Protein AF-A0A7X7KHP8-F1 (afdb_monomer_lite)

Structure (mmCIF, N/CA/C/O backbone):
data_AF-A0A7X7KHP8-F1
#
_entry.id   AF-A0A7X7KHP8-F1
#
loop_
_atom_site.group_PDB
_atom_site.id
_atom_site.type_symbol
_atom_site.label_atom_id
_atom_site.label_alt_id
_atom_site.label_comp_id
_atom_site.label_asym_id
_atom_site.label_entity_id
_atom_site.label_seq_id
_atom_site.pdbx_PDB_ins_code
_atom_site.Cartn_x
_atom_site.Cartn_y
_atom_site.Cartn_z
_atom_site.occupancy
_atom_site.B_iso_or_equiv
_atom_site.auth_seq_id
_atom_site.auth_comp_id
_atom_site.auth_asym_id
_atom_site.auth_atom_id
_atom_site.pdbx_PDB_model_num
ATOM 1 N N . MET A 1 1 ? 21.947 1.061 -58.261 1.00 50.91 1 MET A N 1
ATOM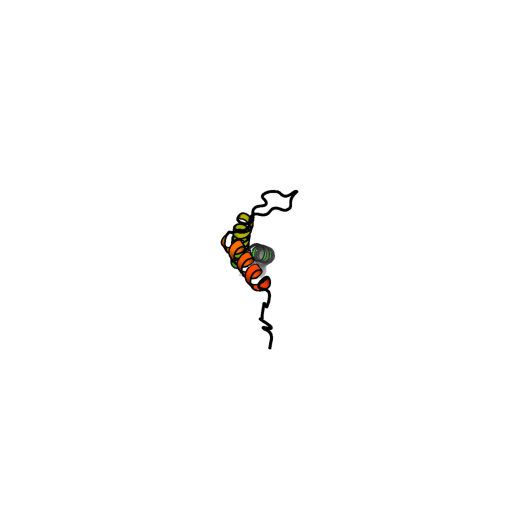 2 C CA . MET A 1 1 ? 20.819 1.772 -57.624 1.00 50.91 1 MET A CA 1
ATOM 3 C C . MET A 1 1 ? 21.259 2.092 -56.206 1.00 50.91 1 MET A C 1
ATOM 5 O O . MET A 1 1 ? 20.787 1.481 -55.266 1.00 50.91 1 MET A O 1
ATOM 9 N N . ASP A 1 2 ? 22.220 3.002 -56.083 1.00 55.00 2 ASP A N 1
ATOM 10 C CA . ASP A 1 2 ? 22.785 3.471 -54.817 1.00 55.00 2 ASP A CA 1
ATOM 11 C C . ASP A 1 2 ? 22.990 4.977 -54.993 1.00 55.00 2 ASP A C 1
ATOM 13 O O . ASP A 1 2 ? 24.101 5.429 -55.234 1.00 55.00 2 ASP A O 1
ATOM 17 N N . ASP A 1 3 ? 21.897 5.743 -55.038 1.00 60.50 3 ASP A N 1
ATOM 18 C CA . ASP A 1 3 ? 21.987 7.205 -55.178 1.00 60.50 3 ASP A CA 1
ATOM 19 C C . ASP A 1 3 ? 20.846 7.928 -54.448 1.00 60.50 3 ASP A C 1
ATOM 21 O O . ASP A 1 3 ? 20.142 8.787 -54.964 1.00 60.50 3 ASP A O 1
ATOM 25 N N . TYR A 1 4 ? 20.642 7.521 -53.200 1.00 61.88 4 TYR A N 1
ATOM 26 C CA . TYR A 1 4 ? 20.215 8.429 -52.146 1.00 61.88 4 TYR A CA 1
ATOM 27 C C . TYR A 1 4 ? 21.386 8.418 -51.170 1.00 61.88 4 TYR A C 1
ATOM 29 O O . TYR A 1 4 ? 21.781 7.340 -50.736 1.00 61.88 4 TYR A O 1
ATOM 37 N N . GLY A 1 5 ? 21.978 9.568 -50.839 1.00 61.78 5 GLY A N 1
ATOM 38 C CA . GLY A 1 5 ? 23.186 9.686 -49.995 1.00 61.78 5 GLY A CA 1
ATOM 39 C C . GLY A 1 5 ? 23.079 9.117 -48.566 1.00 61.78 5 GLY A C 1
ATOM 40 O O . GLY A 1 5 ? 23.931 9.386 -47.724 1.00 61.78 5 GLY A O 1
ATOM 41 N N . ILE A 1 6 ? 22.041 8.332 -48.280 1.00 69.12 6 ILE A N 1
ATOM 42 C CA . ILE A 1 6 ? 21.787 7.619 -47.040 1.00 69.12 6 ILE A CA 1
ATOM 43 C C . ILE A 1 6 ? 21.871 6.119 -47.326 1.00 69.12 6 ILE A C 1
ATOM 45 O O . ILE A 1 6 ? 21.080 5.558 -48.082 1.00 69.12 6 ILE A O 1
ATOM 49 N N . LYS A 1 7 ? 22.825 5.449 -46.674 1.00 81.88 7 LYS A N 1
ATOM 50 C CA . LYS A 1 7 ? 22.978 3.994 -46.752 1.00 81.88 7 LYS A CA 1
ATOM 51 C C . LYS A 1 7 ? 21.705 3.327 -46.221 1.00 81.88 7 LYS A C 1
ATOM 53 O O . LYS A 1 7 ? 21.337 3.564 -45.071 1.00 81.88 7 LYS A O 1
ATOM 58 N N . ILE A 1 8 ? 21.084 2.449 -47.017 1.00 82.81 8 ILE A N 1
ATOM 59 C CA . ILE A 1 8 ? 19.897 1.662 -46.621 1.00 82.81 8 ILE A CA 1
ATOM 60 C C . ILE A 1 8 ? 20.100 0.999 -45.246 1.00 82.81 8 ILE A C 1
ATOM 62 O O . ILE A 1 8 ? 19.202 1.014 -44.407 1.00 82.81 8 ILE A O 1
ATOM 66 N N . GLY A 1 9 ? 21.312 0.500 -44.973 1.00 83.25 9 GLY A N 1
ATOM 67 C CA . GLY A 1 9 ? 21.661 -0.115 -43.690 1.00 83.25 9 GLY A CA 1
ATOM 68 C C . GLY A 1 9 ? 21.530 0.832 -42.492 1.00 83.25 9 GLY A C 1
ATOM 69 O O . GLY A 1 9 ? 21.091 0.408 -41.427 1.00 83.25 9 GLY A O 1
ATOM 70 N N . THR A 1 10 ? 21.827 2.123 -42.663 1.00 87.25 10 THR A N 1
ATOM 71 C CA . THR A 1 10 ? 21.648 3.134 -41.611 1.00 87.25 10 THR A CA 1
ATOM 72 C C . THR A 1 10 ? 20.170 3.348 -41.301 1.00 87.25 10 THR A C 1
ATOM 74 O O . THR A 1 10 ? 19.804 3.498 -40.140 1.00 87.25 10 THR A O 1
ATOM 77 N N . LEU A 1 11 ? 19.307 3.317 -42.319 1.00 88.06 11 LEU A N 1
ATOM 78 C CA . LEU A 1 11 ? 17.871 3.534 -42.147 1.00 88.06 11 LEU A CA 1
ATOM 79 C C . LEU A 1 11 ? 17.219 2.381 -41.366 1.00 88.06 11 LEU A C 1
ATOM 81 O O . LEU A 1 11 ? 16.450 2.621 -40.437 1.00 88.06 11 LEU A O 1
ATOM 85 N N . PHE A 1 12 ? 17.611 1.139 -41.662 1.00 89.88 12 PHE A N 1
ATOM 86 C CA . PHE A 1 12 ? 17.200 -0.032 -40.879 1.00 89.88 12 PHE A CA 1
ATOM 87 C C . PHE A 1 12 ? 17.723 0.005 -39.442 1.00 89.88 12 PHE A C 1
ATOM 89 O O . PHE A 1 12 ? 16.972 -0.285 -38.510 1.00 89.88 12 PHE A O 1
ATOM 96 N N . PHE A 1 13 ? 18.986 0.393 -39.250 1.00 90.94 13 PHE A N 1
ATOM 97 C CA . PHE A 1 13 ? 19.583 0.483 -37.920 1.00 90.94 13 PHE A CA 1
ATOM 98 C C . PHE A 1 13 ? 18.860 1.512 -37.044 1.00 90.94 13 PHE A C 1
ATOM 100 O O . PHE A 1 13 ? 18.480 1.203 -35.919 1.00 90.94 13 PHE A O 1
ATOM 107 N N . VAL A 1 14 ? 18.602 2.708 -37.580 1.00 92.94 14 VAL A N 1
ATOM 108 C CA . VAL A 1 14 ? 17.880 3.771 -36.866 1.00 92.94 14 VAL A CA 1
ATOM 109 C C . VAL A 1 14 ? 16.441 3.351 -36.555 1.00 92.94 14 VAL A C 1
ATOM 111 O O . VAL A 1 14 ? 15.964 3.600 -35.451 1.00 92.94 14 VAL A O 1
ATOM 114 N N . GLY A 1 15 ? 15.765 2.664 -37.482 1.00 93.00 15 GLY A N 1
ATOM 115 C CA . GLY A 1 15 ? 14.408 2.161 -37.261 1.00 93.00 15 GLY A CA 1
ATOM 116 C C . GLY A 1 15 ? 14.325 1.141 -36.122 1.00 93.00 15 GLY A C 1
ATOM 117 O O . GLY A 1 15 ? 13.521 1.302 -35.204 1.00 93.00 15 GLY A O 1
ATOM 118 N N . ILE A 1 16 ? 15.189 0.121 -36.140 1.00 95.31 16 ILE A N 1
ATOM 119 C CA . ILE A 1 16 ? 15.240 -0.903 -35.083 1.00 95.31 16 ILE A CA 1
ATOM 120 C C . ILE A 1 16 ? 15.643 -0.275 -33.748 1.00 95.31 16 ILE A C 1
ATOM 122 O O . ILE A 1 16 ? 15.041 -0.573 -32.718 1.00 95.31 16 ILE A O 1
ATOM 126 N N . PHE A 1 17 ? 16.616 0.635 -33.762 1.00 96.19 17 PHE A N 1
ATOM 127 C CA . PHE A 1 17 ? 17.055 1.326 -32.556 1.00 96.19 17 PHE A CA 1
ATOM 128 C C . PHE A 1 17 ? 15.925 2.156 -31.932 1.00 96.19 17 PHE A C 1
ATOM 130 O O . PHE A 1 17 ? 15.694 2.075 -30.729 1.00 96.19 17 PHE A O 1
ATOM 137 N N . SER A 1 18 ? 15.160 2.890 -32.745 1.00 94.25 18 SER A N 1
ATOM 138 C CA . SER A 1 18 ? 14.000 3.658 -32.278 1.00 94.25 18 SER A CA 1
ATOM 139 C C . SER A 1 18 ? 12.899 2.770 -31.693 1.00 94.25 18 SER A C 1
ATOM 141 O O . SER A 1 18 ? 12.228 3.172 -30.739 1.00 94.25 18 SER A O 1
ATOM 143 N N . LEU A 1 19 ? 12.696 1.577 -32.257 1.00 96.62 19 LEU A N 1
ATOM 144 C CA . LEU A 1 19 ? 11.724 0.608 -31.753 1.00 96.62 19 LEU A CA 1
ATOM 145 C C . LEU A 1 19 ? 12.126 0.105 -30.361 1.00 96.62 19 LEU A C 1
ATOM 147 O O . LEU A 1 19 ? 11.310 0.145 -29.443 1.00 96.62 19 LEU A O 1
ATOM 151 N N . ILE A 1 20 ? 13.386 -0.312 -30.204 1.00 97.12 20 ILE A N 1
ATOM 152 C CA . ILE A 1 20 ? 13.932 -0.789 -28.925 1.00 97.12 20 ILE A CA 1
ATOM 153 C C . ILE A 1 20 ? 13.854 0.319 -27.877 1.00 97.12 20 ILE A C 1
ATOM 155 O O . ILE A 1 20 ? 13.335 0.096 -26.791 1.00 97.12 20 ILE A O 1
ATOM 159 N N . LEU A 1 21 ? 14.272 1.536 -28.230 1.00 97.19 21 LEU A N 1
ATOM 160 C CA . LEU A 1 21 ? 14.250 2.670 -27.310 1.00 97.19 21 LEU A CA 1
ATOM 161 C C . LEU A 1 21 ? 12.828 2.978 -26.816 1.00 97.19 21 LEU A C 1
ATOM 163 O O . LEU A 1 21 ? 12.609 3.233 -25.635 1.00 97.19 21 LEU A O 1
ATOM 167 N N . THR A 1 22 ? 11.845 2.936 -27.717 1.00 96.44 22 THR A N 1
ATOM 168 C CA . THR A 1 22 ? 10.437 3.167 -27.362 1.00 96.44 22 THR A CA 1
ATOM 169 C C . THR A 1 22 ? 9.911 2.053 -26.462 1.00 96.44 22 THR A C 1
ATOM 171 O O . THR A 1 22 ? 9.216 2.322 -25.482 1.00 96.44 22 THR A O 1
ATOM 174 N N . PHE A 1 23 ? 10.264 0.806 -26.775 1.00 97.00 23 PHE A N 1
ATOM 175 C CA . PHE A 1 23 ? 9.916 -0.349 -25.961 1.00 97.00 23 PHE A CA 1
ATOM 176 C C . PHE A 1 23 ? 10.496 -0.236 -24.545 1.00 97.00 23 PHE A C 1
ATOM 178 O O . PHE A 1 23 ? 9.749 -0.385 -23.579 1.00 97.00 23 PHE A O 1
ATOM 185 N N . ASP A 1 24 ? 11.772 0.130 -24.413 1.00 96.94 24 ASP A N 1
ATOM 186 C CA . ASP A 1 24 ? 12.437 0.321 -23.121 1.00 96.94 24 ASP A CA 1
ATOM 187 C C . ASP A 1 24 ? 11.780 1.429 -22.292 1.00 96.94 24 ASP A C 1
ATOM 189 O O . ASP A 1 24 ? 11.574 1.263 -21.090 1.00 96.94 24 ASP A O 1
ATOM 193 N N . VAL A 1 25 ? 11.388 2.544 -22.916 1.00 97.00 25 VAL A N 1
ATOM 194 C CA . VAL A 1 25 ? 10.688 3.634 -22.217 1.00 97.00 25 VAL A CA 1
ATOM 195 C C . VAL A 1 25 ? 9.329 3.169 -21.696 1.00 97.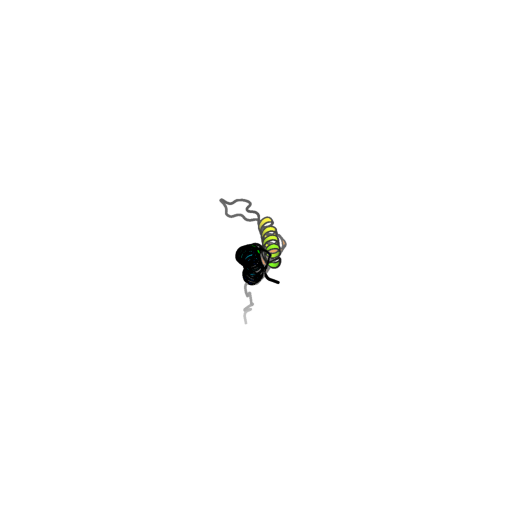00 25 VAL A C 1
ATOM 197 O O . VAL A 1 25 ? 9.004 3.409 -20.533 1.00 97.00 25 VAL A O 1
ATOM 200 N N . VAL A 1 26 ? 8.536 2.483 -22.525 1.00 96.31 26 VAL A N 1
ATOM 201 C CA . VAL A 1 26 ? 7.218 1.972 -22.116 1.00 96.31 26 VAL A CA 1
ATOM 202 C C . VAL A 1 26 ? 7.363 0.934 -21.006 1.00 96.31 26 VAL A C 1
ATOM 204 O O . VAL A 1 26 ? 6.654 1.005 -20.002 1.00 96.31 26 VAL A O 1
ATOM 207 N N . MET A 1 27 ? 8.300 -0.002 -21.151 1.00 96.44 27 MET A N 1
ATOM 208 C CA . MET A 1 27 ? 8.530 -1.066 -20.178 1.00 96.44 27 MET A CA 1
ATOM 209 C C . MET A 1 27 ? 9.093 -0.516 -18.863 1.00 96.44 27 MET A C 1
ATOM 211 O O . MET A 1 27 ? 8.655 -0.925 -17.789 1.00 96.44 27 MET A O 1
ATOM 215 N N . GLY A 1 28 ? 9.982 0.478 -18.929 1.00 94.75 28 GLY A N 1
ATOM 216 C CA . GLY A 1 28 ? 10.483 1.210 -17.769 1.00 94.75 28 GLY A CA 1
ATOM 217 C C . GLY A 1 28 ? 9.380 1.972 -17.030 1.00 94.75 28 GLY A C 1
ATOM 218 O O . GLY A 1 28 ? 9.308 1.903 -15.803 1.00 94.75 28 GLY A O 1
ATOM 219 N N . LEU A 1 29 ? 8.472 2.639 -17.755 1.00 94.19 29 LEU A N 1
ATOM 220 C CA . LEU A 1 29 ? 7.307 3.295 -17.150 1.00 94.19 29 LEU A CA 1
ATOM 221 C C . LEU A 1 29 ? 6.364 2.289 -16.486 1.00 94.19 29 LEU A C 1
ATOM 223 O O . LEU A 1 29 ? 5.900 2.539 -15.376 1.00 94.19 29 LEU A O 1
ATOM 227 N N . GLN A 1 30 ? 6.093 1.154 -17.135 1.00 90.94 30 GLN A N 1
ATOM 228 C CA . GLN A 1 30 ? 5.271 0.093 -16.553 1.00 90.94 30 GLN A CA 1
ATOM 229 C C . GLN A 1 30 ? 5.917 -0.468 -15.286 1.00 90.94 30 GLN A C 1
ATOM 231 O O . GLN A 1 30 ? 5.252 -0.572 -14.259 1.00 90.94 30 GLN A O 1
ATOM 236 N N . ALA A 1 31 ? 7.216 -0.768 -15.322 1.00 91.75 31 ALA A N 1
ATOM 237 C CA . ALA A 1 31 ? 7.951 -1.255 -14.161 1.00 91.75 31 ALA A CA 1
ATOM 238 C C . ALA A 1 31 ? 7.907 -0.250 -13.001 1.00 91.75 31 ALA A C 1
ATOM 240 O O . ALA A 1 31 ? 7.653 -0.639 -11.862 1.00 91.75 31 ALA A O 1
ATOM 241 N N . LEU A 1 32 ? 8.082 1.045 -13.283 1.00 88.44 32 LEU A N 1
ATOM 242 C CA . LEU A 1 32 ? 7.977 2.099 -12.276 1.00 88.44 32 LEU A CA 1
ATOM 243 C C . LEU A 1 32 ? 6.555 2.212 -11.710 1.00 88.44 32 LEU A C 1
ATOM 245 O O . LEU A 1 32 ? 6.390 2.361 -10.499 1.00 88.44 32 LEU A O 1
ATOM 249 N N . TYR A 1 33 ? 5.539 2.119 -12.568 1.00 85.94 33 TYR A N 1
ATOM 250 C CA . TYR A 1 33 ? 4.137 2.140 -12.165 1.00 85.94 33 TYR A CA 1
ATOM 251 C C . TYR A 1 33 ? 3.814 0.973 -11.229 1.00 85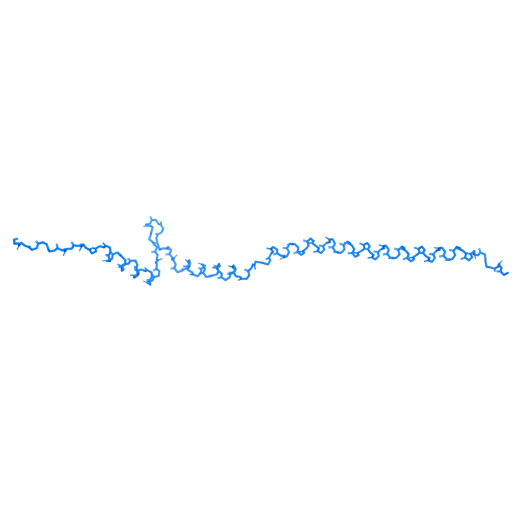.94 33 TYR A C 1
ATOM 253 O O . TYR A 1 33 ? 3.315 1.202 -10.130 1.00 85.94 33 TYR A O 1
ATOM 261 N N . TYR A 1 34 ? 4.169 -0.260 -11.604 1.00 82.19 34 TYR A N 1
ATOM 262 C CA . TYR A 1 34 ? 3.946 -1.440 -10.765 1.00 82.19 34 TYR A CA 1
ATOM 263 C C . TYR A 1 34 ? 4.755 -1.398 -9.466 1.00 82.19 34 TYR A C 1
ATOM 265 O O . TYR A 1 34 ? 4.225 -1.727 -8.407 1.00 82.19 34 TYR A O 1
ATOM 273 N N . TRP A 1 35 ? 5.993 -0.903 -9.505 1.00 78.94 35 TRP A N 1
ATOM 274 C CA . TRP A 1 35 ? 6.809 -0.726 -8.303 1.00 78.94 35 TRP A CA 1
ATOM 275 C C . TRP A 1 35 ? 6.199 0.271 -7.304 1.00 78.94 35 TRP A C 1
ATOM 277 O O . TRP A 1 35 ? 6.330 0.093 -6.090 1.00 78.94 35 TRP A O 1
ATOM 287 N N . GLN A 1 36 ? 5.518 1.316 -7.785 1.00 76.12 36 GLN A N 1
ATOM 288 C CA . GLN A 1 36 ? 4.765 2.229 -6.919 1.00 76.12 36 GLN A CA 1
ATOM 289 C C . GLN A 1 36 ? 3.429 1.634 -6.460 1.00 76.12 36 GLN A C 1
ATOM 291 O O . GLN A 1 36 ? 3.051 1.818 -5.302 1.00 76.12 36 GLN A O 1
ATOM 296 N N . LEU A 1 37 ? 2.737 0.896 -7.329 1.00 70.19 37 LEU A N 1
ATOM 297 C CA . LEU A 1 37 ? 1.456 0.270 -7.008 1.00 70.19 37 LEU A CA 1
ATOM 298 C C . LEU A 1 37 ? 1.596 -0.775 -5.899 1.00 70.19 37 LEU A C 1
ATOM 300 O O . LEU A 1 37 ? 0.793 -0.773 -4.971 1.00 70.19 37 LEU A O 1
ATOM 304 N N . ASP A 1 38 ? 2.647 -1.596 -5.925 1.00 64.38 38 ASP A N 1
ATOM 305 C CA . ASP A 1 38 ? 2.914 -2.576 -4.865 1.00 64.38 38 ASP A CA 1
ATOM 306 C C . ASP A 1 38 ? 3.090 -1.901 -3.498 1.00 64.38 38 ASP A C 1
ATOM 308 O O . ASP A 1 38 ? 2.601 -2.395 -2.481 1.00 64.38 38 ASP A O 1
ATOM 312 N N . ARG A 1 39 ? 3.713 -0.717 -3.457 1.00 61.19 39 ARG A N 1
ATOM 313 C CA . ARG A 1 39 ? 3.858 0.061 -2.217 1.00 61.19 39 ARG A CA 1
ATOM 314 C C . ARG A 1 39 ? 2.517 0.604 -1.714 1.00 61.19 39 ARG A C 1
ATOM 316 O O . ARG A 1 39 ? 2.298 0.636 -0.505 1.00 61.19 39 ARG A O 1
ATOM 323 N N . MET A 1 40 ? 1.622 1.002 -2.618 1.00 57.84 40 MET A N 1
ATOM 324 C CA . MET A 1 40 ? 0.291 1.515 -2.267 1.00 57.84 40 MET A CA 1
ATOM 325 C C . MET A 1 40 ? -0.676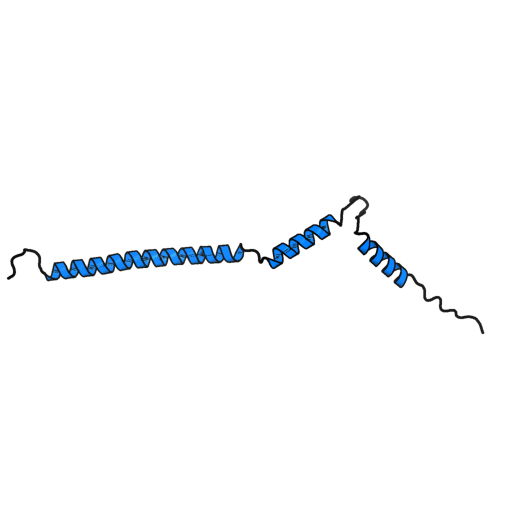 0.403 -1.848 1.00 57.84 40 MET A C 1
ATOM 327 O O . MET A 1 40 ? -1.360 0.543 -0.837 1.00 57.84 40 MET A O 1
ATOM 331 N N . VAL A 1 41 ? -0.686 -0.733 -2.550 1.00 58.56 41 VAL A N 1
ATOM 332 C CA . VAL A 1 41 ? -1.556 -1.881 -2.234 1.00 58.56 41 VAL A CA 1
ATOM 333 C C . VAL A 1 41 ? -1.236 -2.459 -0.855 1.00 58.56 41 VAL A C 1
ATOM 335 O O . VAL A 1 41 ? -2.147 -2.859 -0.129 1.00 58.56 41 VAL A O 1
ATOM 338 N N . ILE A 1 42 ? 0.041 -2.473 -0.458 1.00 56.50 42 ILE A N 1
ATOM 339 C CA . ILE A 1 42 ? 0.436 -2.882 0.894 1.00 56.50 42 ILE A CA 1
ATOM 340 C C . ILE A 1 42 ? -0.120 -1.894 1.928 1.00 56.50 42 ILE A C 1
ATOM 342 O O . ILE A 1 42 ? -0.733 -2.327 2.901 1.00 56.50 42 ILE A O 1
ATOM 346 N N . ALA A 1 43 ? 0.016 -0.583 1.708 1.00 56.59 43 ALA A N 1
ATOM 347 C CA . ALA A 1 43 ? -0.513 0.425 2.628 1.00 56.59 43 ALA A CA 1
ATOM 348 C C . ALA A 1 43 ? -2.048 0.352 2.766 1.00 56.59 43 ALA A C 1
ATOM 350 O O . ALA A 1 43 ? -2.582 0.438 3.871 1.00 56.59 43 ALA A O 1
ATOM 351 N N . GLU A 1 44 ? -2.761 0.117 1.666 1.00 56.06 44 GLU A N 1
ATOM 352 C CA . GLU A 1 44 ? -4.224 0.075 1.653 1.00 56.06 44 GLU A CA 1
ATOM 353 C C . GLU A 1 44 ? -4.790 -1.234 2.234 1.00 56.06 44 GLU A C 1
ATOM 355 O O . GLU A 1 44 ? -5.819 -1.215 2.915 1.00 56.06 44 GLU A O 1
ATOM 360 N N . ARG A 1 45 ? -4.080 -2.366 2.087 1.00 53.31 45 ARG A N 1
ATOM 361 C CA . ARG A 1 45 ? -4.435 -3.630 2.763 1.00 53.31 45 ARG A CA 1
ATOM 362 C C . ARG A 1 45 ? -4.352 -3.549 4.285 1.00 53.31 45 ARG A C 1
ATOM 364 O O . ARG A 1 45 ? -5.129 -4.230 4.946 1.00 53.31 45 ARG A O 1
ATOM 371 N N . PHE A 1 46 ? -3.443 -2.749 4.840 1.00 54.28 46 PHE A N 1
ATOM 372 C CA . PHE A 1 46 ? -3.370 -2.534 6.290 1.00 54.28 46 PHE A CA 1
ATOM 373 C C . PHE A 1 46 ? -4.342 -1.454 6.785 1.00 54.28 46 PHE A C 1
ATOM 375 O O . PHE A 1 46 ? -4.727 -1.483 7.952 1.00 54.28 46 PHE A O 1
ATOM 382 N N . TYR A 1 47 ? -4.767 -0.524 5.922 1.00 51.56 47 TYR A N 1
ATOM 383 C CA . TYR A 1 47 ? -5.707 0.539 6.296 1.00 51.56 47 TYR A CA 1
ATOM 384 C C . TYR A 1 47 ? -7.178 0.106 6.232 1.00 51.56 47 TYR A C 1
ATOM 386 O O . TYR A 1 47 ? -8.017 0.644 6.957 1.00 51.56 47 TYR A O 1
ATOM 394 N N . ARG A 1 48 ? -7.511 -0.898 5.411 1.00 52.66 48 ARG A N 1
ATOM 395 C CA . ARG A 1 48 ? -8.849 -1.496 5.399 1.00 52.66 48 ARG A CA 1
ATOM 396 C C . ARG A 1 48 ? -9.018 -2.377 6.635 1.00 52.66 48 ARG A C 1
ATOM 398 O O . ARG A 1 48 ? -8.797 -3.585 6.589 1.00 52.66 48 ARG A O 1
ATOM 405 N N . GLN A 1 49 ? -9.366 -1.740 7.755 1.00 55.44 49 GLN A N 1
ATOM 406 C CA . GLN A 1 49 ? -9.755 -2.426 8.982 1.00 55.44 49 GLN A CA 1
ATOM 407 C C . GLN A 1 49 ? -10.767 -3.522 8.623 1.00 55.44 49 GLN A C 1
ATOM 409 O O . GLN A 1 49 ? -11.726 -3.237 7.903 1.00 55.44 49 GLN A O 1
ATOM 414 N N . PRO A 1 50 ? -10.559 -4.769 9.069 1.00 57.59 50 PRO A N 1
ATOM 415 C CA . PRO A 1 50 ? -11.492 -5.840 8.766 1.00 57.59 50 PRO A CA 1
ATOM 416 C C . PRO A 1 50 ? -12.887 -5.446 9.281 1.00 57.59 50 PRO A C 1
ATOM 418 O O . PRO A 1 50 ? -13.024 -5.096 10.454 1.00 57.59 50 PRO A O 1
ATOM 421 N N . ASP A 1 51 ? -13.916 -5.474 8.426 1.00 59.41 51 ASP A N 1
ATOM 422 C CA . ASP A 1 51 ? -15.285 -5.013 8.752 1.00 59.41 51 ASP A CA 1
ATOM 423 C C . ASP A 1 51 ? -15.868 -5.684 10.014 1.00 59.41 51 ASP A C 1
ATOM 425 O O . ASP A 1 51 ? -16.752 -5.154 10.691 1.00 59.41 51 ASP A O 1
ATOM 429 N N . ASN A 1 52 ? -15.357 -6.864 10.363 1.00 59.25 52 ASN A N 1
ATOM 430 C CA . ASN A 1 52 ? -15.671 -7.600 11.582 1.00 59.25 52 ASN A CA 1
ATOM 431 C C . ASN A 1 52 ? -15.121 -6.945 12.863 1.00 59.25 52 ASN A C 1
ATOM 433 O O . ASN A 1 52 ? -15.767 -7.044 13.908 1.00 59.25 52 ASN A O 1
ATOM 437 N N . LEU A 1 53 ? -13.976 -6.256 12.814 1.00 59.62 53 LEU A N 1
ATOM 438 C CA . LEU A 1 53 ? -13.453 -5.525 13.974 1.00 59.62 53 LEU A CA 1
ATOM 439 C C . LEU A 1 53 ? -14.229 -4.230 14.216 1.00 59.62 53 LEU A C 1
ATOM 441 O O . LEU A 1 53 ? -14.544 -3.940 15.366 1.00 59.62 53 LEU A O 1
ATOM 445 N N . ALA A 1 54 ? -14.615 -3.506 13.162 1.00 61.66 54 ALA A N 1
ATOM 446 C CA . ALA A 1 54 ? -15.391 -2.271 13.292 1.00 61.66 54 ALA A CA 1
ATOM 447 C C . ALA A 1 54 ? -16.721 -2.507 14.034 1.00 61.66 54 ALA A C 1
ATOM 449 O O . ALA A 1 54 ? -17.020 -1.820 15.010 1.00 61.66 54 ALA A O 1
ATOM 450 N N . LYS A 1 55 ? -17.459 -3.560 13.655 1.00 63.00 55 LYS A N 1
ATOM 451 C CA . LYS A 1 55 ? -18.707 -3.963 14.331 1.00 63.00 55 LYS A CA 1
ATOM 452 C C . LYS A 1 55 ? -18.488 -4.397 15.781 1.00 63.00 55 LYS A C 1
ATOM 454 O O . LYS A 1 55 ? -19.329 -4.151 16.641 1.00 63.00 55 LYS A O 1
ATOM 459 N N . THR A 1 56 ? -17.359 -5.046 16.066 1.00 64.12 56 THR A N 1
ATOM 460 C CA . THR A 1 56 ? -17.025 -5.494 17.427 1.00 64.12 56 THR A CA 1
ATOM 461 C C . THR A 1 56 ? -16.702 -4.304 18.332 1.00 64.12 56 THR A C 1
ATOM 463 O O . THR A 1 56 ? -17.193 -4.245 19.456 1.00 64.12 56 THR A O 1
ATOM 466 N N . VAL A 1 57 ? -15.944 -3.325 17.832 1.00 69.94 57 VAL A N 1
ATOM 467 C CA . VAL A 1 57 ? -15.610 -2.093 18.565 1.00 69.94 57 VAL A CA 1
ATOM 468 C C . VAL A 1 57 ? -16.850 -1.229 18.794 1.00 69.94 57 VAL A C 1
ATOM 470 O O . VAL A 1 57 ? -17.018 -0.670 19.876 1.00 69.94 57 VAL A O 1
ATOM 473 N N . GLU A 1 58 ? -17.753 -1.145 17.817 1.00 66.81 58 GLU A N 1
ATOM 474 C CA . GLU 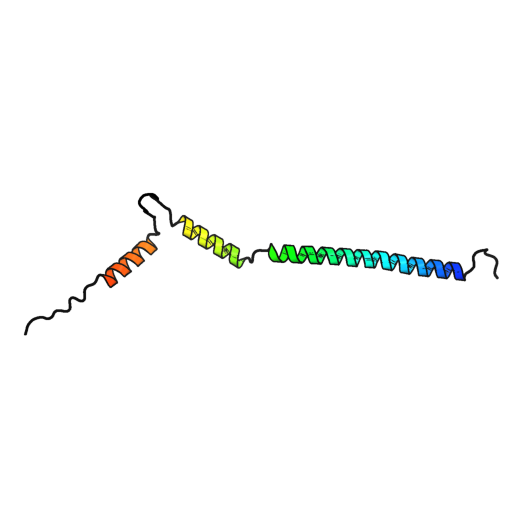A 1 58 ? -19.017 -0.421 17.969 1.00 66.81 58 GLU A CA 1
ATOM 475 C C . GLU A 1 58 ? -19.908 -1.053 19.049 1.00 66.81 58 GLU A C 1
ATOM 477 O O . GLU A 1 58 ? -20.364 -0.356 19.956 1.00 66.81 58 GLU A O 1
ATOM 482 N N . ASN A 1 59 ? -20.055 -2.382 19.041 1.00 65.31 59 ASN A N 1
ATOM 483 C CA . ASN A 1 59 ? -20.777 -3.108 20.089 1.00 65.31 59 ASN A CA 1
ATOM 484 C C . ASN A 1 59 ? -20.144 -2.923 21.477 1.00 65.31 59 ASN A C 1
ATOM 486 O O . ASN A 1 59 ? -20.859 -2.748 22.463 1.00 65.31 59 ASN A O 1
ATOM 490 N N . GLN A 1 60 ? -18.811 -2.918 21.568 1.00 65.88 60 GLN A N 1
ATOM 491 C CA . GLN A 1 60 ? -18.103 -2.639 22.822 1.00 65.88 60 GLN A CA 1
ATOM 492 C C . GLN A 1 60 ? -18.351 -1.208 23.306 1.00 65.88 60 GLN A C 1
ATOM 494 O O . GLN A 1 60 ? -18.553 -0.986 24.496 1.00 65.88 60 GLN A O 1
ATOM 499 N N . LYS A 1 61 ? -18.383 -0.234 22.393 1.00 63.50 61 LYS A N 1
ATOM 500 C CA . LYS A 1 61 ? -18.651 1.167 22.725 1.00 63.50 61 LYS A CA 1
ATOM 501 C C . LYS A 1 61 ? -20.078 1.370 23.232 1.00 63.50 61 LYS A C 1
ATOM 503 O O . LYS A 1 61 ? -20.264 2.128 24.177 1.00 63.50 61 LYS A O 1
ATOM 508 N N . ILE A 1 62 ? -21.061 0.677 22.653 1.00 63.72 62 ILE A N 1
ATOM 509 C CA . ILE A 1 62 ? -22.453 0.694 23.131 1.00 63.72 62 ILE A CA 1
ATOM 510 C C . ILE A 1 62 ? -22.528 0.145 24.558 1.00 63.72 62 ILE A C 1
ATOM 512 O O . ILE A 1 62 ? -23.085 0.805 25.430 1.00 63.72 62 ILE A O 1
ATOM 516 N N . GLN A 1 63 ? -21.888 -0.999 24.821 1.00 63.84 63 GLN A N 1
ATOM 517 C CA . GLN A 1 63 ? -21.842 -1.562 26.171 1.00 63.84 63 GLN A CA 1
ATOM 518 C C . GLN A 1 63 ? -21.156 -0.601 27.154 1.00 63.84 63 GLN A C 1
ATOM 520 O O . GLN A 1 63 ? -21.688 -0.357 28.228 1.00 63.84 63 GLN A O 1
ATOM 525 N N . LEU A 1 64 ? -20.037 0.030 26.783 1.00 61.19 64 LEU A N 1
ATOM 526 C CA . LEU A 1 64 ? -19.356 1.011 27.642 1.00 61.19 64 LEU A CA 1
ATOM 527 C C . LEU A 1 64 ? -20.198 2.262 27.943 1.00 61.19 64 LEU A C 1
ATOM 529 O O . LEU A 1 64 ? -20.053 2.831 29.020 1.00 61.19 64 LEU A O 1
ATOM 533 N N . VAL A 1 65 ? -21.061 2.705 27.023 1.00 62.16 65 VAL A N 1
ATOM 534 C CA . VAL A 1 65 ? -21.966 3.846 27.262 1.00 62.16 65 VAL A CA 1
ATOM 535 C C . VAL A 1 65 ? -23.021 3.511 28.317 1.00 62.16 65 VAL A C 1
ATOM 537 O O . VAL A 1 65 ? -23.404 4.388 29.092 1.00 62.16 65 VAL A O 1
ATOM 540 N N . GLU A 1 66 ? -23.472 2.258 28.379 1.00 65.69 66 GLU A N 1
ATOM 541 C CA . GLU A 1 66 ? -24.434 1.814 29.392 1.00 65.69 66 GLU A CA 1
ATOM 542 C C . GLU A 1 66 ? -23.813 1.710 30.794 1.00 65.69 66 GLU A C 1
ATOM 544 O O . GLU A 1 66 ? -24.497 1.963 31.786 1.00 65.69 66 GLU A O 1
ATOM 549 N N . TYR A 1 67 ? -22.513 1.411 30.892 1.00 68.19 67 TYR A N 1
ATOM 550 C CA . TYR A 1 67 ? -21.765 1.450 32.151 1.00 68.19 67 TYR A CA 1
ATOM 551 C C . TYR A 1 67 ? -21.267 2.871 32.441 1.00 68.19 67 TYR A C 1
ATOM 553 O O . TYR A 1 67 ? -20.111 3.225 32.211 1.00 68.19 67 TYR A O 1
ATOM 561 N N . ARG A 1 68 ? -22.150 3.724 32.965 1.00 71.44 68 ARG A N 1
ATOM 562 C CA . ARG A 1 68 ? -21.803 5.108 33.319 1.00 71.44 68 ARG A CA 1
ATOM 563 C C . ARG A 1 68 ? -21.222 5.192 34.729 1.00 71.44 68 ARG A C 1
ATOM 565 O O . ARG A 1 68 ? -21.851 4.723 35.675 1.00 71.44 68 ARG A O 1
ATOM 572 N N . MET A 1 69 ? -20.083 5.859 34.909 1.00 69.06 69 MET A N 1
ATOM 573 C CA . MET A 1 69 ? -19.612 6.268 36.241 1.00 69.06 69 MET A CA 1
ATOM 574 C C . MET A 1 69 ? -20.507 7.382 36.796 1.00 69.06 69 MET A C 1
ATOM 576 O O . MET A 1 69 ? -20.663 8.420 36.154 1.00 69.06 69 MET A O 1
ATOM 580 N N . LEU A 1 70 ? -21.116 7.156 37.964 1.00 73.25 70 LEU A N 1
ATOM 581 C CA . LEU A 1 70 ? -21.985 8.131 38.636 1.00 73.25 70 LEU A CA 1
ATOM 582 C C . LEU A 1 70 ? -21.206 8.976 39.650 1.00 73.25 70 LEU A C 1
ATOM 584 O O . LEU A 1 70 ? -21.433 10.178 39.734 1.00 73.25 70 LEU A O 1
ATOM 588 N N . ASP A 1 71 ? -20.275 8.363 40.384 1.00 73.62 71 ASP A N 1
ATOM 589 C CA . ASP A 1 71 ? -19.408 9.039 41.353 1.00 73.62 71 ASP A CA 1
ATOM 590 C C . ASP A 1 71 ? -18.041 8.336 41.366 1.00 73.62 71 ASP A C 1
ATOM 592 O O . ASP A 1 71 ? -17.904 7.214 41.860 1.00 73.62 71 ASP A O 1
ATOM 596 N N . SER A 1 72 ? -17.035 8.975 40.762 1.00 66.88 72 SER A N 1
ATOM 597 C CA . SER A 1 72 ? -15.697 8.391 40.607 1.00 66.88 72 SER A CA 1
ATOM 598 C C . SER A 1 72 ? -14.871 8.426 41.895 1.00 66.88 72 SER A C 1
ATOM 600 O O . SER A 1 72 ? -13.954 7.619 42.020 1.00 66.88 72 SER A O 1
ATOM 602 N N . GLU A 1 73 ? -15.170 9.322 42.842 1.00 72.06 73 GLU A N 1
ATOM 603 C CA . GLU A 1 73 ? -14.467 9.385 44.133 1.00 72.06 73 GLU A CA 1
ATOM 604 C C . GLU A 1 73 ? -14.937 8.272 45.073 1.00 72.06 73 GLU A C 1
ATOM 606 O O . GLU A 1 73 ? -14.146 7.730 45.842 1.00 72.06 73 GLU A O 1
ATOM 611 N N . LYS A 1 74 ? -16.214 7.885 44.976 1.00 73.38 74 LYS A N 1
ATOM 612 C CA . LYS A 1 74 ? -16.795 6.781 45.757 1.00 73.38 74 LYS A CA 1
ATOM 613 C C . LYS A 1 74 ? -16.796 5.438 45.026 1.00 73.38 74 LYS A C 1
ATOM 615 O O . LYS A 1 74 ? -17.277 4.453 45.579 1.00 73.38 74 LYS A O 1
ATOM 620 N N . GLY A 1 75 ? -16.292 5.392 43.791 1.00 76.38 75 GLY A N 1
ATOM 621 C CA . GLY A 1 75 ? -16.255 4.179 42.969 1.00 76.38 75 GLY A CA 1
ATOM 622 C C . GLY A 1 75 ? -17.638 3.656 42.558 1.00 76.38 75 GLY A C 1
ATOM 623 O O . GLY A 1 75 ? -17.784 2.468 42.284 1.00 76.38 75 GLY A O 1
ATOM 624 N N . ILE A 1 76 ? -18.662 4.516 42.522 1.00 74.62 76 ILE A N 1
ATOM 625 C CA . ILE A 1 76 ? -20.038 4.120 42.207 1.00 74.62 76 ILE A CA 1
ATOM 626 C C . ILE A 1 76 ? -20.236 4.154 40.690 1.00 74.62 76 ILE A C 1
ATOM 628 O O . ILE A 1 76 ? -20.229 5.214 40.051 1.00 74.62 76 ILE A O 1
ATOM 632 N N . VAL A 1 77 ? -20.456 2.972 40.117 1.00 80.00 77 VAL A N 1
ATOM 633 C CA . VAL A 1 77 ? -20.760 2.768 38.698 1.00 80.00 77 VAL A CA 1
ATOM 634 C C . VAL A 1 77 ? -22.219 2.366 38.523 1.00 80.00 77 VAL A C 1
ATOM 636 O O . VAL A 1 77 ? -22.770 1.605 39.315 1.00 80.00 77 VAL A O 1
ATOM 639 N N . SER A 1 78 ? -22.856 2.872 37.474 1.00 80.12 78 SER A N 1
ATOM 640 C CA . SER A 1 78 ? -24.125 2.328 37.005 1.00 80.12 78 SER A CA 1
ATOM 641 C C . SER A 1 78 ? -23.860 1.070 36.188 1.00 80.12 78 SER A C 1
ATOM 643 O O . SER A 1 78 ? -22.931 1.016 35.380 1.00 80.12 78 SER A O 1
ATOM 645 N N . ILE A 1 79 ? -24.674 0.053 36.435 1.00 80.50 79 ILE A N 1
ATOM 646 C CA . ILE A 1 79 ? -24.683 -1.196 35.683 1.00 80.50 79 ILE A CA 1
ATOM 647 C C . ILE A 1 79 ? -26.076 -1.370 35.063 1.00 80.50 79 ILE A C 1
ATOM 649 O O . ILE A 1 79 ? -27.066 -0.964 35.684 1.00 80.50 79 ILE A O 1
ATOM 653 N N . PRO A 1 80 ? -26.197 -1.973 33.868 1.00 79.44 80 PRO A N 1
ATOM 654 C CA . PRO A 1 80 ? -27.496 -2.291 33.286 1.00 79.44 80 PRO A CA 1
ATOM 655 C C . PRO A 1 80 ? -28.334 -3.163 34.230 1.00 79.44 80 PRO A C 1
ATOM 657 O O . PRO A 1 80 ? -27.816 -4.095 34.849 1.00 79.44 80 PRO A O 1
ATOM 660 N N . ILE A 1 81 ? -29.646 -2.906 34.306 1.00 77.62 81 ILE A N 1
ATOM 661 C CA . ILE A 1 81 ? -30.562 -3.595 35.239 1.00 77.62 81 ILE A CA 1
ATOM 662 C C . ILE A 1 81 ? -30.528 -5.117 35.044 1.00 77.62 81 ILE A C 1
ATOM 664 O O . ILE A 1 81 ? -30.523 -5.863 36.021 1.00 77.62 81 ILE A O 1
ATOM 668 N N . ALA A 1 82 ? -30.443 -5.585 33.794 1.00 80.12 82 ALA A N 1
ATOM 669 C CA . ALA A 1 82 ? -30.310 -7.009 33.489 1.00 80.12 82 ALA A CA 1
ATOM 670 C C . ALA A 1 82 ? -29.095 -7.635 34.194 1.00 80.12 82 ALA A C 1
ATOM 672 O O . ALA A 1 82 ? -29.218 -8.684 34.823 1.00 80.12 82 ALA A O 1
ATOM 673 N N . ARG A 1 83 ? -27.948 -6.944 34.177 1.00 80.88 83 ARG A N 1
ATOM 674 C CA . ARG A 1 83 ? -26.727 -7.419 34.830 1.00 80.88 83 ARG A CA 1
ATOM 675 C C . ARG A 1 83 ? -26.809 -7.336 36.352 1.00 80.88 83 ARG A C 1
ATOM 677 O O . ARG A 1 83 ? -26.313 -8.231 37.030 1.00 80.88 83 ARG A O 1
ATOM 684 N N . ALA A 1 84 ? -27.458 -6.304 36.887 1.00 83.75 84 ALA A N 1
ATOM 685 C CA . ALA A 1 84 ? -27.707 -6.197 38.323 1.00 83.75 84 ALA A CA 1
ATOM 686 C C . ALA A 1 84 ? -28.521 -7.392 38.841 1.00 83.75 84 ALA A C 1
ATOM 688 O O . ALA A 1 84 ? -28.157 -7.993 39.847 1.00 83.75 84 ALA A O 1
ATOM 689 N N . MET A 1 85 ? -29.580 -7.782 38.124 1.00 88.12 85 MET A N 1
ATOM 690 C CA . MET A 1 85 ? -30.401 -8.939 38.495 1.00 88.12 85 MET A CA 1
ATOM 691 C C . MET A 1 85 ? -29.607 -10.247 38.488 1.00 88.12 85 MET A C 1
ATOM 693 O O . MET A 1 85 ? -29.779 -11.059 39.391 1.00 88.12 85 MET A O 1
ATOM 697 N N . GLU A 1 86 ? -28.733 -10.451 37.500 1.00 86.75 86 GLU A N 1
ATOM 698 C CA . GLU A 1 86 ? -27.873 -11.638 37.441 1.00 86.75 86 GLU A CA 1
ATOM 699 C C . GLU A 1 86 ? -26.924 -11.724 38.638 1.00 86.75 86 GLU A C 1
ATOM 701 O O . GLU A 1 86 ? -26.796 -12.790 39.238 1.00 86.75 86 GLU A O 1
ATOM 706 N N . ILE A 1 87 ? -26.281 -10.609 38.998 1.00 86.62 87 ILE A N 1
ATOM 707 C CA . ILE A 1 87 ? -25.356 -10.548 40.137 1.00 86.62 87 ILE A CA 1
ATOM 708 C C . ILE A 1 87 ? -26.111 -10.822 41.440 1.00 86.62 87 ILE A C 1
ATOM 710 O O . ILE A 1 87 ? -25.708 -11.695 42.200 1.00 86.62 87 ILE A O 1
ATOM 714 N N . VAL A 1 88 ? -27.257 -10.171 41.650 1.00 87.62 88 VAL A N 1
ATOM 715 C CA . VAL A 1 88 ? -28.091 -10.380 42.845 1.00 87.62 88 VAL A CA 1
ATOM 716 C C . VAL A 1 88 ? -28.602 -11.821 42.924 1.00 87.62 88 VAL A C 1
ATOM 718 O O . VAL A 1 88 ? -28.586 -12.430 43.991 1.00 87.62 88 VAL A O 1
ATOM 721 N N . ALA A 1 89 ? -29.029 -12.411 41.806 1.00 88.38 89 ALA A N 1
ATOM 722 C CA . ALA A 1 89 ? -29.446 -13.810 41.773 1.00 88.38 89 ALA A CA 1
ATOM 723 C C . ALA A 1 89 ? -28.284 -14.767 42.085 1.00 88.38 89 ALA A C 1
ATOM 725 O O . ALA A 1 89 ? -28.497 -15.780 42.751 1.00 88.38 89 ALA A O 1
ATOM 726 N N . ALA A 1 90 ? -27.068 -14.462 41.626 1.00 88.25 90 ALA A N 1
ATOM 727 C CA . ALA A 1 90 ? -25.876 -15.238 41.948 1.00 88.25 90 ALA A CA 1
ATOM 728 C C . ALA A 1 90 ? -25.520 -15.128 43.440 1.00 88.25 90 ALA A C 1
ATOM 730 O O . ALA A 1 90 ? -25.363 -16.154 44.099 1.00 88.25 90 ALA A O 1
ATOM 731 N N . GLU A 1 91 ? -25.511 -13.916 43.995 1.00 85.94 91 GLU A N 1
ATOM 732 C CA . GLU A 1 91 ? -25.271 -13.663 45.420 1.00 85.94 91 GLU A CA 1
ATOM 733 C C . GLU A 1 91 ? -26.311 -14.348 46.311 1.00 85.94 91 GLU A C 1
ATOM 735 O O . GLU A 1 91 ? -25.957 -14.930 47.331 1.00 85.94 91 GLU A O 1
ATOM 740 N N . LEU A 1 92 ? -27.589 -14.351 45.918 1.00 84.50 92 LEU A N 1
ATOM 741 C CA . LEU A 1 92 ? -28.657 -15.053 46.639 1.00 84.50 92 LEU A CA 1
ATOM 742 C C . LEU A 1 92 ? -28.503 -16.578 46.594 1.00 84.50 92 LEU A C 1
ATOM 744 O O . LEU A 1 92 ? -28.919 -17.264 47.528 1.00 84.50 92 LEU A O 1
ATOM 748 N N . ARG A 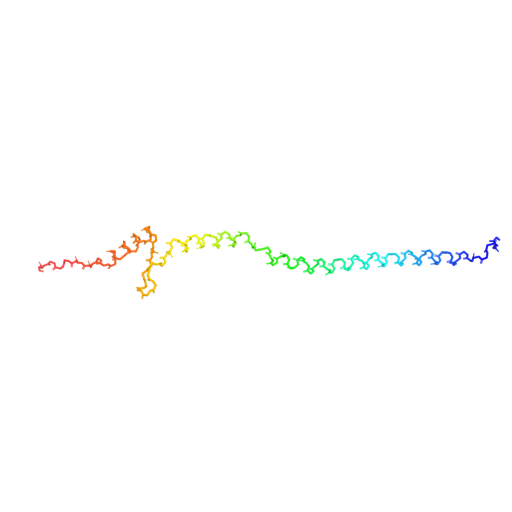1 93 ? -27.935 -17.128 45.514 1.00 81.06 93 ARG A N 1
ATOM 749 C CA . ARG A 1 93 ? -27.641 -18.567 45.413 1.00 81.06 93 ARG A CA 1
ATOM 750 C C . ARG A 1 93 ? -26.450 -18.955 46.281 1.00 81.06 93 ARG A C 1
ATOM 752 O O . ARG A 1 93 ? -26.487 -20.025 46.875 1.00 81.06 93 ARG A O 1
ATOM 759 N N . GLU A 1 94 ? -25.439 -18.098 46.360 1.00 82.19 94 GLU A N 1
ATOM 760 C CA . GLU A 1 94 ? -24.226 -18.326 47.152 1.00 82.19 94 GLU A CA 1
ATOM 761 C C . GLU A 1 94 ? -24.433 -18.043 48.647 1.00 82.19 94 GLU A C 1
ATOM 763 O O . GLU A 1 94 ? -23.931 -18.771 49.495 1.00 82.19 94 GLU A O 1
ATOM 768 N N . SER A 1 95 ? -25.265 -17.056 48.981 1.00 75.12 95 SER A N 1
ATOM 769 C CA . SER A 1 95 ? -25.598 -16.686 50.362 1.00 75.12 95 SER A CA 1
ATOM 770 C C . SER A 1 95 ? -26.673 -17.570 50.988 1.00 75.12 95 SER A C 1
ATOM 772 O O . SER A 1 95 ? -27.081 -17.298 52.114 1.00 75.12 95 SER A O 1
ATOM 774 N N . ARG A 1 96 ? -27.170 -18.600 50.287 1.00 66.12 96 ARG A N 1
ATOM 775 C CA . ARG A 1 96 ? -28.125 -19.562 50.846 1.00 66.12 96 ARG A CA 1
ATOM 776 C C . ARG A 1 96 ? -27.337 -20.514 51.754 1.00 66.12 96 ARG A C 1
ATOM 778 O O . ARG A 1 96 ? -26.667 -21.404 51.231 1.00 66.12 96 ARG A O 1
ATOM 785 N N . PRO A 1 97 ? -27.374 -20.347 53.090 1.00 57.44 97 PRO A N 1
ATOM 786 C CA . PRO A 1 97 ? -26.670 -21.247 53.981 1.00 57.44 97 PRO A CA 1
ATOM 787 C C . PRO A 1 97 ? -27.342 -22.607 53.853 1.00 57.44 97 PRO A C 1
ATOM 789 O O . PRO A 1 97 ? -28.570 -22.702 53.762 1.00 57.44 97 PRO A O 1
ATOM 792 N N . THR A 1 98 ? -26.540 -23.659 53.842 1.00 58.91 98 THR A N 1
ATOM 793 C CA . THR A 1 98 ? -26.987 -25.037 53.994 1.00 58.91 98 THR A CA 1
ATOM 794 C C . THR A 1 98 ? -27.563 -25.204 55.404 1.00 58.91 98 THR A C 1
ATOM 796 O O . THR A 1 98 ? -26.930 -25.783 56.277 1.00 58.91 98 THR A O 1
ATOM 799 N N . ASP A 1 99 ? -28.758 -24.670 55.658 1.00 56.50 99 ASP A N 1
ATOM 800 C CA . ASP A 1 99 ? -29.526 -24.950 56.870 1.00 56.50 99 ASP A CA 1
ATOM 801 C C . ASP A 1 99 ? -30.189 -26.323 56.695 1.00 56.50 99 ASP A C 1
ATOM 803 O O . ASP A 1 99 ? -31.389 -26.471 56.461 1.00 56.50 99 ASP A O 1
ATOM 807 N N . THR A 1 100 ? -29.346 -27.358 56.677 1.00 55.75 100 THR A N 1
ATOM 808 C CA . THR A 1 100 ? -29.797 -28.730 56.893 1.00 55.75 100 THR A CA 1
ATOM 809 C C . THR A 1 100 ? -29.828 -28.925 58.397 1.00 55.75 100 THR A C 1
ATOM 811 O O . THR A 1 100 ? -28.826 -29.274 59.006 1.00 55.75 100 THR A O 1
ATOM 814 N N . THR A 1 101 ? -30.967 -28.585 58.993 1.00 56.97 101 THR A N 1
ATOM 815 C CA . THR A 1 101 ? -31.686 -29.445 59.943 1.00 56.97 101 THR A CA 1
ATOM 816 C C . THR A 1 101 ? -30.934 -30.725 60.354 1.00 56.97 101 THR A C 1
ATOM 818 O O . THR A 1 101 ? -31.215 -31.810 59.857 1.00 56.97 101 THR A O 1
ATOM 821 N N . GLU A 1 102 ? -30.030 -30.623 61.331 1.00 48.81 102 GLU A N 1
ATOM 822 C CA . GLU A 1 102 ? -29.871 -31.690 62.324 1.00 48.81 102 GLU A CA 1
ATOM 823 C C . GLU A 1 102 ? -30.920 -31.442 63.410 1.00 48.81 102 GLU A C 1
ATOM 825 O O . GLU A 1 102 ? -30.674 -30.843 64.460 1.00 48.81 102 GLU A O 1
ATOM 830 N N . ASP A 1 103 ? -32.150 -31.843 63.076 1.00 54.00 103 ASP A N 1
ATOM 831 C CA . ASP A 1 103 ? -33.182 -32.114 64.064 1.00 54.00 103 ASP A CA 1
ATOM 832 C C . ASP A 1 103 ? -32.712 -33.277 64.940 1.00 54.00 103 ASP A C 1
ATOM 834 O O . ASP A 1 103 ? -32.132 -34.261 64.478 1.00 54.00 103 ASP A O 1
ATOM 838 N N . LYS A 1 104 ? -32.933 -33.105 66.234 1.00 47.91 104 LYS A N 1
ATOM 839 C CA . LYS A 1 104 ? -32.528 -34.020 67.289 1.00 47.91 104 LYS A CA 1
ATOM 840 C C . LYS A 1 104 ? -33.260 -35.348 67.122 1.00 47.91 104 LYS A C 1
ATOM 842 O O . LYS A 1 104 ? -34.489 -35.347 67.094 1.00 47.91 104 LYS A O 1
ATOM 847 N N . GLN A 1 105 ? -32.530 -36.460 67.187 1.00 42.22 105 GLN A N 1
ATOM 848 C CA . GLN A 1 105 ? -32.979 -37.668 67.889 1.00 42.22 105 GLN A CA 1
ATOM 849 C C . GLN A 1 105 ? -31.811 -38.582 68.248 1.00 42.22 105 GLN A C 1
ATOM 851 O O . GLN A 1 105 ? -31.011 -38.905 67.346 1.00 42.22 105 GLN A O 1
#

Foldseek 3Di:
DPPDPDDPVVVVVVVVVVVVVVVCVVVVVVVVVVVVVVVVVVVVVVVPDPPVVVVVVVVVVVLVVQFADPDVVVPDTHDPPVVVVVVVVVCVVVPPPPPPDPDDD

Secondary structure (DSSP, 8-state):
---SSS-HHHHHHHHHHHHHHHHHHHHHHHHHHHHHHHHHHHHHHHHS--HHHHHHHHHHHHHHHHS-EEETTTTEE---HHHHHHHHHHHHHHS----------

Sequence (105 aa):
MDDYGIKIGTLFFVGIFSLILTFDVVMGLQALYYWQLDRMVIAERFYRQPDNLAKTVENQKIQLVEYRMLDSEKGIVSIPIARAMEIVAAELRESRPTDTTEDKQ

Radius of gyration: 40.21 Å; chains: 1; bounding box: 56×47×126 Å

pLDDT: mean 73.82, std 14.91, range [42.22, 97.19]